Protein AF-A0A5C4NVV6-F1 (afdb_monomer_lite)

Radius of gyration: 23.15 Å; chains: 1; bounding box: 62×26×72 Å

Sequence (99 aa):
MKKTTTRRKPKPPAAYFSYQLRQPAVDLFGEIAVIEDDLYDWVASVAPLHLSPRAFANYVRGYDVAAKVRHAKLHDLFDTIKDRLSHPWHARLAMHAIM

Organism: NCBI:txid29581

Secondary structure (DSSP, 8-state):
-------PPPPPPP---GGG-----B-TTSPBP--HHHHHHHHHHH-GGG-SHHHHHHHHHHTTHHHHHHHHHHTT-HHHHHHS---TT-HHHHHHH--

Structure (mmCIF, N/CA/C/O backbone):
data_AF-A0A5C4NVV6-F1
#
_entry.id   AF-A0A5C4NVV6-F1
#
loop_
_atom_site.group_PDB
_atom_site.id
_atom_site.type_symbol
_atom_site.label_atom_id
_atom_site.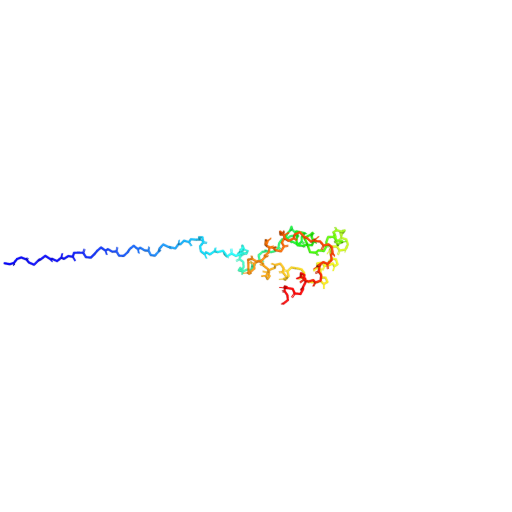label_alt_id
_atom_site.label_comp_id
_atom_site.label_asym_id
_atom_site.label_entity_id
_atom_site.label_seq_id
_atom_site.pdbx_PDB_ins_code
_atom_site.Cartn_x
_atom_site.Cartn_y
_atom_site.Cartn_z
_atom_site.occupancy
_atom_site.B_iso_or_equiv
_atom_site.auth_seq_id
_atom_site.auth_comp_id
_atom_site.auth_asym_id
_atom_site.auth_atom_id
_atom_site.pdbx_PDB_model_num
ATOM 1 N N . MET A 1 1 ? -46.381 5.183 59.508 1.00 44.47 1 MET A N 1
ATOM 2 C CA . MET A 1 1 ? -45.412 4.545 58.583 1.00 44.47 1 MET A CA 1
ATOM 3 C C . MET A 1 1 ? -45.218 5.447 57.369 1.00 44.47 1 MET A C 1
ATOM 5 O O . MET A 1 1 ? -46.186 5.676 56.657 1.00 44.47 1 MET A O 1
ATOM 9 N N . LYS A 1 2 ? -44.025 6.020 57.156 1.00 46.81 2 LYS A N 1
ATOM 10 C CA . LYS A 1 2 ? -43.733 6.873 55.986 1.00 46.81 2 LYS A CA 1
ATOM 11 C C . LYS A 1 2 ? -42.939 6.052 54.964 1.00 46.81 2 LYS A C 1
ATOM 13 O O . LYS A 1 2 ? -41.895 5.513 55.311 1.00 46.81 2 LYS A O 1
ATOM 18 N N . LYS A 1 3 ? -43.464 5.912 53.741 1.00 58.56 3 LYS A N 1
ATOM 19 C CA . LYS A 1 3 ? -42.820 5.180 52.638 1.00 58.56 3 LYS A CA 1
ATOM 20 C C . LYS A 1 3 ? -41.741 6.068 52.015 1.00 58.56 3 LYS A C 1
ATOM 22 O O . LYS A 1 3 ? -42.053 7.141 51.507 1.00 58.56 3 LYS A O 1
ATOM 27 N N . THR A 1 4 ? -40.486 5.638 52.064 1.00 55.88 4 THR A N 1
ATOM 28 C CA . THR A 1 4 ? -39.363 6.296 51.391 1.00 55.88 4 THR A CA 1
ATOM 29 C C . THR A 1 4 ? -39.218 5.735 49.977 1.00 55.88 4 THR A C 1
ATOM 31 O O . THR A 1 4 ? -38.791 4.602 49.777 1.00 55.88 4 THR A O 1
ATOM 34 N N . THR A 1 5 ? -39.595 6.524 48.969 1.00 63.56 5 THR A N 1
ATOM 35 C CA . THR A 1 5 ? -39.338 6.195 47.560 1.00 63.56 5 THR A CA 1
ATOM 36 C C . THR A 1 5 ? -37.883 6.516 47.231 1.00 63.56 5 THR A C 1
ATOM 38 O O . THR A 1 5 ? -37.504 7.680 47.105 1.00 63.56 5 THR A O 1
ATOM 41 N N . THR A 1 6 ? -37.050 5.486 47.083 1.00 63.84 6 THR A N 1
ATOM 42 C CA . THR A 1 6 ? -35.657 5.634 46.649 1.00 63.84 6 THR A CA 1
ATOM 43 C C . THR A 1 6 ? -35.609 6.030 45.174 1.00 63.84 6 THR A C 1
ATOM 45 O O . THR A 1 6 ? -35.858 5.219 44.281 1.00 63.84 6 THR A O 1
ATOM 48 N N . ARG A 1 7 ? -35.276 7.297 44.908 1.00 61.91 7 ARG A N 1
ATOM 49 C CA . ARG A 1 7 ? -35.023 7.829 43.563 1.00 61.91 7 ARG A CA 1
ATOM 50 C C . ARG A 1 7 ? -33.813 7.109 42.956 1.00 61.91 7 ARG A C 1
ATOM 52 O O . ARG A 1 7 ? -32.680 7.341 43.371 1.00 61.91 7 ARG A O 1
ATOM 59 N N . ARG A 1 8 ? -34.046 6.227 41.978 1.00 66.81 8 ARG A N 1
ATOM 60 C CA . ARG A 1 8 ? -32.971 5.600 41.193 1.00 66.81 8 ARG A CA 1
ATOM 61 C C . ARG A 1 8 ? -32.223 6.689 40.421 1.00 66.81 8 ARG A C 1
ATOM 63 O O . ARG A 1 8 ? -32.846 7.497 39.733 1.00 66.81 8 ARG A O 1
ATOM 70 N N . LYS A 1 9 ? -30.897 6.735 40.571 1.00 64.62 9 LYS A N 1
ATOM 71 C CA . LYS A 1 9 ? -30.039 7.646 39.803 1.00 64.62 9 LYS A CA 1
ATOM 72 C C . LYS A 1 9 ? -30.096 7.268 38.313 1.00 64.62 9 LYS A C 1
ATOM 74 O O . LYS A 1 9 ? -30.147 6.074 38.013 1.00 64.62 9 LYS A O 1
ATOM 79 N N . PRO A 1 10 ? -30.096 8.246 37.390 1.00 65.00 10 PRO A N 1
ATOM 80 C CA . PRO A 1 10 ? -30.030 7.957 35.964 1.00 65.00 10 PRO A CA 1
ATOM 81 C C . PRO A 1 10 ? -28.732 7.205 35.649 1.00 65.00 10 PRO A C 1
ATOM 83 O O . PRO A 1 10 ? -27.667 7.548 36.165 1.00 65.00 10 PRO A O 1
ATOM 86 N N . LYS A 1 11 ? -28.837 6.155 34.827 1.00 62.41 11 LYS A N 1
ATOM 87 C CA . LYS A 1 11 ? -27.680 5.431 34.291 1.00 62.41 11 LYS A CA 1
ATOM 88 C C . LYS A 1 11 ? -26.842 6.441 33.491 1.00 62.41 11 LYS A C 1
ATOM 90 O O . LYS A 1 11 ? -27.432 7.150 32.674 1.00 62.41 11 LYS A O 1
ATOM 95 N N . PRO A 1 12 ? -25.523 6.556 33.726 1.00 62.94 12 PRO A N 1
ATOM 96 C CA . PRO A 1 12 ? -24.699 7.446 32.919 1.00 62.94 12 PRO A CA 1
ATOM 97 C C . PRO A 1 12 ? -24.808 7.029 31.443 1.00 62.94 12 PRO A C 1
ATOM 99 O O . PRO A 1 12 ? -24.951 5.828 31.172 1.00 62.94 12 PRO A O 1
ATOM 102 N N . PRO A 1 13 ? -24.789 7.984 30.495 1.00 63.25 13 PRO A N 1
ATOM 103 C CA . PRO A 1 13 ? -24.744 7.644 29.079 1.00 63.25 13 PRO A CA 1
ATOM 104 C C . PRO A 1 13 ? -23.543 6.725 28.846 1.00 63.25 13 PRO A C 1
ATOM 106 O O . PRO A 1 13 ? -22.487 6.928 29.448 1.00 63.25 13 PRO A O 1
ATOM 109 N N . ALA A 1 14 ? -23.723 5.681 28.032 1.00 63.62 14 ALA A N 1
ATOM 110 C CA . ALA A 1 14 ? -22.624 4.799 27.664 1.00 63.62 14 ALA A CA 1
ATOM 111 C C . ALA A 1 14 ? -21.473 5.669 27.150 1.00 63.62 14 ALA A C 1
ATOM 113 O O . ALA A 1 14 ? -21.667 6.473 26.239 1.00 63.62 14 ALA A O 1
ATOM 114 N N . ALA A 1 15 ? -20.310 5.567 27.792 1.00 60.31 15 ALA A N 1
ATOM 115 C CA . ALA A 1 15 ? -19.132 6.299 27.374 1.00 60.31 15 ALA A CA 1
ATOM 116 C C . ALA A 1 15 ? -18.715 5.753 26.004 1.00 60.31 15 ALA A C 1
ATOM 118 O O . ALA A 1 15 ? -18.121 4.682 25.907 1.00 60.31 15 ALA A O 1
ATOM 119 N N . TYR A 1 16 ? -19.097 6.460 24.943 1.00 50.25 16 TYR A N 1
ATOM 120 C CA . TYR A 1 16 ? -18.566 6.238 23.608 1.00 50.25 16 TYR A CA 1
ATOM 121 C C . TYR A 1 16 ? -17.111 6.698 23.629 1.00 50.25 16 TYR A C 1
ATOM 123 O O . TYR A 1 16 ? -16.812 7.880 23.470 1.00 50.25 16 TYR A O 1
ATOM 131 N N . PHE A 1 17 ? -16.201 5.770 23.903 1.00 54.56 17 PHE A N 1
ATOM 132 C CA . PHE A 1 17 ? -14.778 6.037 23.785 1.00 54.56 17 PHE A CA 1
ATOM 133 C C . PHE A 1 17 ? -14.412 5.961 22.303 1.00 54.56 17 PHE A C 1
ATOM 135 O O . PHE A 1 17 ? -14.353 4.877 21.730 1.00 54.56 17 PHE A O 1
ATOM 142 N N . SER A 1 18 ? -14.141 7.110 21.683 1.00 51.12 18 SER A N 1
ATOM 143 C CA . SER A 1 18 ? -13.633 7.206 20.304 1.00 51.12 18 SER A CA 1
ATOM 144 C C . SER A 1 18 ? -12.368 6.370 20.074 1.00 51.12 18 SER A C 1
ATOM 146 O O . SER A 1 18 ? -12.130 5.906 18.969 1.00 51.12 18 SER A O 1
ATOM 148 N N . TYR A 1 19 ? -11.605 6.086 21.132 1.00 50.69 19 TYR A N 1
ATOM 149 C CA . TYR A 1 19 ? -10.429 5.214 21.097 1.00 50.69 19 TYR A CA 1
ATOM 150 C C . TYR A 1 19 ? -10.733 3.734 20.804 1.00 50.69 19 TYR A C 1
ATOM 152 O O . TYR A 1 19 ? -9.811 2.983 20.496 1.00 50.69 19 TYR A O 1
ATOM 160 N N . GLN A 1 20 ? -11.992 3.293 20.916 1.00 51.84 20 GLN A N 1
ATOM 161 C CA . GLN A 1 20 ? -12.397 1.929 20.549 1.00 51.84 20 GLN A CA 1
ATOM 162 C C . GLN A 1 20 ? -12.611 1.762 19.040 1.00 51.84 20 GLN A C 1
ATOM 164 O O . GLN A 1 20 ? -12.699 0.638 18.557 1.00 51.84 20 GLN A O 1
ATOM 169 N N . LEU A 1 21 ? -12.662 2.865 18.291 1.00 54.19 21 LEU A N 1
ATOM 170 C CA . LEU A 1 21 ? -12.773 2.873 16.841 1.00 54.19 21 LEU A CA 1
ATOM 171 C C . LEU A 1 21 ? -11.408 3.257 16.265 1.00 54.19 21 LEU A C 1
ATOM 173 O O . LEU A 1 21 ? -11.172 4.410 15.915 1.00 54.19 21 LEU A O 1
ATOM 177 N N . ARG A 1 22 ? -10.499 2.280 16.146 1.00 57.72 22 ARG A N 1
ATOM 178 C CA . ARG A 1 22 ? -9.385 2.371 15.188 1.00 57.72 22 ARG A CA 1
ATOM 179 C C . ARG A 1 22 ? -9.962 2.224 13.784 1.00 57.72 22 ARG A C 1
ATOM 181 O O . ARG A 1 22 ? -9.835 1.195 13.139 1.00 57.72 22 ARG A O 1
ATOM 188 N N . GLN A 1 23 ? -10.750 3.205 13.367 1.00 60.12 23 GLN A N 1
ATOM 189 C CA . GLN A 1 23 ? -11.223 3.243 11.998 1.00 60.12 23 GLN A CA 1
ATOM 190 C C . GLN A 1 23 ? -10.085 3.816 11.153 1.00 60.12 23 GLN A C 1
ATOM 192 O O . GLN A 1 23 ? -9.553 4.872 11.513 1.00 60.12 23 GLN A O 1
ATOM 197 N N . PRO A 1 24 ? -9.675 3.132 10.071 1.00 61.59 24 PRO A N 1
ATOM 198 C CA . PRO A 1 24 ? -8.682 3.680 9.158 1.00 61.59 24 PRO A CA 1
ATOM 199 C C . PRO A 1 24 ? -9.175 5.030 8.636 1.00 61.5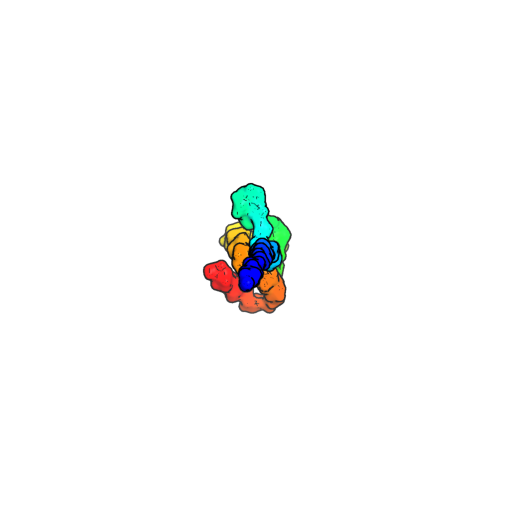9 24 PRO A C 1
ATOM 201 O O . PRO A 1 24 ? -10.380 5.235 8.511 1.00 61.59 24 PRO A O 1
ATOM 204 N N . ALA A 1 25 ? -8.263 5.956 8.334 1.00 68.38 25 ALA A N 1
ATOM 205 C CA . ALA A 1 25 ? -8.645 7.242 7.759 1.00 68.38 25 ALA A CA 1
ATOM 206 C C . ALA A 1 25 ? -9.418 7.010 6.449 1.00 68.38 25 ALA A C 1
ATOM 208 O O . ALA A 1 25 ? -8.886 6.457 5.481 1.00 68.38 25 ALA A O 1
ATOM 209 N N . VAL A 1 26 ? -10.691 7.398 6.461 1.00 74.06 26 VAL A N 1
ATOM 210 C CA . VAL A 1 26 ? -11.615 7.244 5.342 1.00 74.06 26 VAL A CA 1
ATOM 211 C C . VAL A 1 26 ? -11.770 8.599 4.649 1.00 74.06 26 VAL A C 1
ATOM 213 O O . VAL A 1 26 ? -11.926 9.619 5.318 1.00 74.06 26 VAL A O 1
ATOM 216 N N . ASP A 1 27 ? -11.704 8.616 3.322 1.00 75.12 27 ASP A N 1
ATOM 217 C CA . ASP A 1 27 ? -11.967 9.786 2.484 1.00 75.12 27 ASP A CA 1
ATOM 218 C C . ASP A 1 27 ? -13.461 10.182 2.521 1.00 75.12 27 ASP A C 1
ATOM 220 O O . ASP A 1 27 ? -14.316 9.435 3.003 1.00 75.12 27 ASP A O 1
ATOM 224 N N . LEU A 1 28 ? -13.795 11.352 1.968 1.00 75.12 28 LEU A N 1
ATOM 225 C CA . LEU A 1 28 ? -15.139 11.936 1.878 1.00 75.12 28 LEU A CA 1
ATOM 226 C C . LEU A 1 28 ? -16.187 10.998 1.254 1.00 75.12 28 LEU A C 1
ATOM 228 O O . LEU A 1 28 ? -17.383 11.186 1.473 1.00 75.12 28 LEU A O 1
ATOM 232 N N . PHE A 1 29 ? -15.746 9.991 0.500 1.00 76.88 29 PHE A N 1
ATOM 233 C CA . PHE A 1 29 ? -16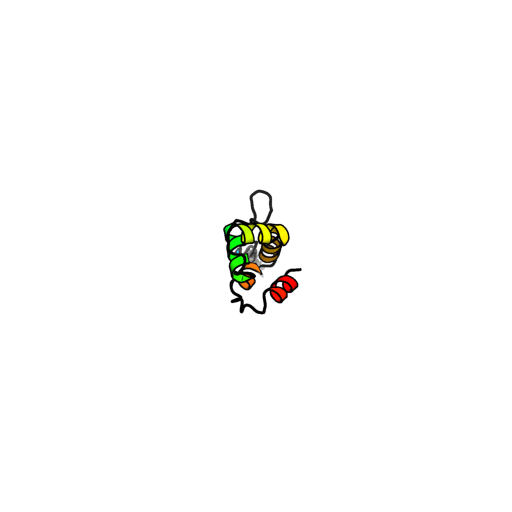.600 9.001 -0.157 1.00 76.8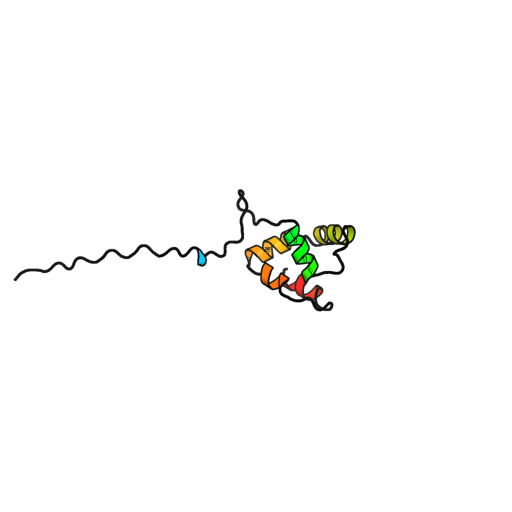8 29 PHE A CA 1
ATOM 234 C C . PHE A 1 29 ? -16.741 7.678 0.603 1.00 76.88 29 PHE A C 1
ATOM 236 O O . PHE A 1 29 ? -17.395 6.763 0.110 1.00 76.88 29 PHE A O 1
ATOM 243 N N . GLY A 1 30 ? -16.159 7.545 1.796 1.00 76.94 30 GLY A N 1
ATOM 244 C CA . GLY A 1 30 ? -16.229 6.289 2.543 1.00 76.94 30 GLY A CA 1
ATOM 245 C C . GLY A 1 30 ? -15.149 5.266 2.156 1.00 76.94 30 GLY A C 1
ATOM 246 O O . GLY A 1 30 ? -15.195 4.133 2.632 1.00 76.94 30 GLY A O 1
ATOM 247 N N . GLU A 1 31 ? -14.164 5.650 1.335 1.00 80.38 31 GLU A N 1
ATOM 248 C CA . GLU A 1 31 ? -13.045 4.789 0.929 1.00 80.38 31 GLU A CA 1
ATOM 249 C C . GLU A 1 31 ? -11.797 4.992 1.792 1.00 80.38 31 GLU A C 1
ATOM 251 O O . GLU A 1 31 ? -11.505 6.097 2.233 1.00 80.38 31 GLU A O 1
ATOM 256 N N . ILE A 1 32 ? -11.010 3.937 2.010 1.00 83.94 32 ILE A N 1
ATOM 257 C CA . ILE A 1 32 ? -9.731 4.056 2.724 1.00 83.94 32 ILE A CA 1
ATOM 258 C C . ILE A 1 32 ? -8.735 4.814 1.849 1.00 83.94 32 ILE A C 1
ATOM 260 O O . ILE A 1 32 ? -8.380 4.348 0.761 1.00 83.94 32 ILE A O 1
ATOM 264 N N . ALA A 1 33 ? -8.246 5.946 2.354 1.00 85.88 33 ALA A N 1
ATOM 265 C CA . ALA A 1 33 ? -7.275 6.763 1.644 1.00 85.88 33 ALA A CA 1
ATOM 266 C C . ALA A 1 33 ? -5.921 6.039 1.536 1.00 85.88 33 ALA A C 1
ATOM 268 O O . ALA A 1 33 ? -5.319 5.626 2.538 1.00 85.88 33 ALA A O 1
ATOM 269 N N . VAL A 1 34 ? -5.434 5.908 0.302 1.00 88.12 34 VAL A N 1
ATOM 270 C CA . VAL A 1 34 ? -4.077 5.447 -0.007 1.00 88.12 34 VAL A CA 1
ATOM 271 C C . VAL A 1 34 ? -3.378 6.523 -0.810 1.00 88.12 34 VAL A C 1
ATOM 273 O O . VAL A 1 34 ? -3.786 6.831 -1.929 1.00 88.12 34 VAL A O 1
ATOM 276 N N . ILE A 1 35 ? -2.343 7.094 -0.209 1.00 90.00 35 ILE A N 1
ATOM 277 C CA . ILE A 1 35 ? -1.518 8.146 -0.795 1.00 90.00 35 ILE A CA 1
ATOM 278 C C . ILE A 1 35 ? -0.189 7.575 -1.290 1.00 90.00 35 ILE A C 1
ATOM 280 O O . ILE A 1 35 ? 0.183 6.446 -0.971 1.00 90.00 35 ILE A O 1
ATOM 284 N N . GLU A 1 36 ? 0.531 8.360 -2.091 1.00 88.94 36 GLU A N 1
ATOM 285 C CA . GLU A 1 36 ? 1.808 7.945 -2.678 1.00 88.94 36 GLU A CA 1
ATOM 286 C C . GLU A 1 36 ? 2.846 7.559 -1.615 1.00 88.94 36 GLU A C 1
ATOM 288 O O . GLU A 1 36 ? 3.514 6.537 -1.770 1.00 88.94 36 GLU A O 1
ATOM 293 N N . ASP A 1 37 ? 2.896 8.286 -0.496 1.00 89.50 37 ASP A N 1
ATOM 294 C CA . ASP A 1 37 ? 3.776 7.966 0.633 1.00 89.50 37 ASP A CA 1
ATOM 295 C C . ASP A 1 37 ? 3.477 6.580 1.225 1.00 89.50 37 ASP A C 1
ATOM 297 O O . ASP A 1 37 ? 4.400 5.836 1.546 1.00 89.50 37 ASP A O 1
ATOM 301 N N . ASP A 1 38 ? 2.205 6.164 1.286 1.00 90.12 38 ASP A N 1
ATOM 302 C CA . ASP A 1 38 ? 1.856 4.824 1.772 1.00 90.12 38 ASP A CA 1
ATOM 303 C C . ASP A 1 38 ? 2.376 3.729 0.834 1.00 90.12 38 ASP A C 1
ATOM 305 O O . ASP A 1 38 ? 2.782 2.650 1.274 1.00 90.12 38 ASP A O 1
ATOM 309 N N . LEU A 1 39 ? 2.332 3.991 -0.476 1.00 92.50 39 LEU A N 1
ATOM 310 C CA . LEU A 1 39 ? 2.864 3.085 -1.490 1.00 92.50 39 LEU A CA 1
ATOM 311 C C . LEU A 1 39 ? 4.388 3.023 -1.393 1.00 92.50 39 LEU A C 1
ATOM 313 O O . LEU A 1 39 ? 4.965 1.943 -1.525 1.00 92.50 39 LEU A O 1
ATOM 317 N N . TYR A 1 40 ? 5.032 4.164 -1.151 1.00 91.88 40 TYR A N 1
ATOM 318 C CA . TYR A 1 40 ? 6.471 4.245 -0.959 1.00 91.88 40 TYR A CA 1
ATOM 319 C C . TYR A 1 40 ? 6.913 3.468 0.281 1.00 91.88 40 TYR A C 1
ATOM 321 O O . TYR A 1 40 ? 7.743 2.568 0.158 1.00 91.88 40 TYR A O 1
ATOM 329 N N . ASP A 1 41 ? 6.307 3.736 1.438 1.00 90.12 41 ASP A N 1
ATOM 330 C CA . ASP A 1 41 ? 6.590 3.047 2.700 1.00 90.12 41 ASP A CA 1
ATOM 331 C C . ASP A 1 41 ? 6.393 1.537 2.566 1.00 90.12 41 ASP A C 1
ATOM 333 O O . ASP A 1 41 ? 7.230 0.738 2.987 1.00 90.12 41 ASP A O 1
ATOM 337 N N . TRP A 1 42 ? 5.314 1.129 1.900 1.00 90.94 42 TRP A N 1
ATOM 338 C CA . TRP A 1 42 ? 5.068 -0.274 1.616 1.00 90.94 42 TRP A CA 1
ATOM 339 C C . TRP A 1 42 ? 6.184 -0.910 0.784 1.00 90.94 42 TRP A C 1
ATOM 341 O O . TRP A 1 42 ? 6.685 -1.985 1.123 1.00 90.94 42 TRP A O 1
ATOM 351 N N . VAL A 1 43 ? 6.566 -0.285 -0.334 1.00 90.81 43 VAL A N 1
ATOM 352 C CA . VAL A 1 43 ? 7.597 -0.833 -1.227 1.00 90.81 43 VAL A CA 1
ATOM 353 C C . VAL A 1 43 ? 8.963 -0.817 -0.546 1.00 90.81 43 VAL A C 1
ATOM 355 O O . VAL A 1 43 ? 9.708 -1.787 -0.688 1.00 90.81 43 VAL A O 1
ATOM 358 N N . ALA A 1 44 ? 9.270 0.214 0.239 1.00 89.69 44 ALA A N 1
ATOM 359 C CA . ALA A 1 44 ? 10.489 0.296 1.031 1.00 89.69 44 ALA A CA 1
ATOM 360 C C . ALA A 1 44 ? 10.586 -0.856 2.044 1.00 89.69 44 ALA A C 1
ATOM 362 O O . ALA A 1 44 ? 11.639 -1.489 2.145 1.00 89.69 44 ALA A O 1
ATOM 363 N N . SER A 1 45 ? 9.487 -1.190 2.726 1.00 86.31 45 SER A N 1
ATOM 364 C CA . SER A 1 45 ? 9.468 -2.279 3.707 1.00 86.31 45 SER A CA 1
ATOM 365 C C . SER A 1 45 ? 9.405 -3.668 3.074 1.00 86.31 45 SER A C 1
ATOM 367 O O . SER A 1 45 ? 10.029 -4.598 3.579 1.00 86.31 45 SER A O 1
ATOM 369 N N . VAL A 1 46 ? 8.676 -3.859 1.972 1.00 87.31 46 VAL A N 1
ATOM 370 C CA . VAL A 1 46 ? 8.417 -5.202 1.416 1.00 87.31 46 VAL A CA 1
ATOM 371 C C . VAL A 1 46 ? 9.372 -5.578 0.281 1.00 87.31 46 VAL A C 1
ATOM 373 O O . VAL A 1 46 ? 9.761 -6.741 0.163 1.00 87.31 46 VAL A O 1
ATOM 376 N N . ALA A 1 47 ? 9.747 -4.629 -0.577 1.00 87.94 47 ALA A N 1
ATOM 377 C CA . ALA A 1 47 ? 10.528 -4.891 -1.785 1.00 87.94 47 ALA A CA 1
ATOM 378 C C . ALA A 1 47 ? 11.472 -3.722 -2.139 1.00 87.94 47 ALA A C 1
ATOM 380 O O . ALA A 1 47 ? 11.368 -3.165 -3.237 1.00 87.94 47 ALA A O 1
ATOM 381 N N . PRO A 1 48 ? 12.452 -3.396 -1.273 1.00 88.31 48 PRO A N 1
ATOM 382 C CA . PRO A 1 48 ? 13.296 -2.201 -1.413 1.00 88.31 48 PRO A CA 1
ATOM 383 C C . PRO A 1 48 ? 14.100 -2.138 -2.724 1.00 88.31 48 PRO A C 1
ATOM 385 O O . PRO A 1 48 ? 14.481 -1.062 -3.176 1.00 88.31 48 PRO A O 1
ATOM 388 N N . LEU A 1 49 ? 14.314 -3.274 -3.398 1.00 89.12 49 LEU A N 1
ATOM 389 C CA . LEU A 1 49 ? 14.952 -3.335 -4.721 1.00 89.12 49 LEU A CA 1
ATOM 390 C C . LEU A 1 49 ? 14.171 -2.585 -5.819 1.00 89.12 49 LEU A C 1
ATOM 392 O O . LEU A 1 49 ? 14.741 -2.252 -6.857 1.00 89.12 49 LEU A O 1
ATOM 396 N N . HIS A 1 50 ? 12.881 -2.310 -5.608 1.00 90.31 50 HIS A N 1
ATOM 397 C CA . HIS A 1 50 ? 12.008 -1.652 -6.581 1.00 90.31 50 HIS A CA 1
ATOM 398 C C . HIS A 1 50 ? 11.839 -0.149 -6.322 1.00 90.31 50 HIS A C 1
ATOM 400 O O . HIS A 1 50 ? 10.915 0.443 -6.857 1.00 90.31 50 HIS A O 1
ATOM 406 N N . LEU A 1 51 ? 12.721 0.493 -5.550 1.00 91.12 51 LEU A N 1
ATOM 407 C CA . LEU A 1 51 ? 12.613 1.929 -5.245 1.00 91.12 51 LEU A CA 1
ATOM 408 C C . LEU A 1 51 ? 13.073 2.864 -6.377 1.00 91.12 51 LEU A C 1
ATOM 410 O O . LEU A 1 51 ? 12.834 4.067 -6.315 1.00 91.12 51 LEU A O 1
ATOM 414 N N . SER A 1 52 ? 13.709 2.351 -7.437 1.00 93.12 52 SER A N 1
ATOM 415 C CA . SER A 1 52 ? 13.991 3.191 -8.612 1.00 93.12 52 SER A CA 1
ATOM 416 C C . SER A 1 52 ? 12.681 3.603 -9.307 1.00 93.12 52 SER A C 1
ATOM 418 O O . SER A 1 52 ? 11.788 2.764 -9.413 1.00 93.12 52 SER A O 1
ATOM 420 N N . PRO A 1 53 ? 12.544 4.828 -9.855 1.00 90.88 53 PRO A N 1
ATOM 421 C CA . PRO A 1 53 ? 11.243 5.361 -10.287 1.00 90.88 53 PRO A CA 1
ATOM 422 C C . PRO A 1 53 ? 10.466 4.450 -11.248 1.00 90.88 53 PRO A C 1
ATOM 424 O O . PRO A 1 53 ? 9.268 4.217 -11.094 1.00 90.88 53 PRO A O 1
ATOM 427 N N . ARG A 1 54 ? 11.165 3.867 -12.231 1.00 93.00 54 ARG A N 1
ATOM 428 C CA . ARG A 1 54 ? 10.554 2.956 -13.207 1.00 93.00 54 ARG A CA 1
ATOM 429 C C . ARG A 1 54 ? 10.194 1.602 -12.591 1.00 93.00 54 ARG A C 1
ATOM 431 O O . ARG A 1 54 ? 9.142 1.055 -12.912 1.00 93.00 54 ARG A O 1
ATOM 438 N N . ALA A 1 55 ? 11.056 1.053 -11.734 1.00 90.94 55 ALA A N 1
ATOM 439 C CA . ALA A 1 55 ? 10.778 -0.209 -11.052 1.00 90.94 55 ALA A CA 1
ATOM 440 C C . ALA A 1 55 ? 9.627 -0.055 -10.053 1.00 90.94 55 ALA A C 1
ATOM 442 O O . ALA A 1 55 ? 8.779 -0.938 -9.991 1.00 90.94 55 ALA A O 1
ATOM 443 N N . PHE A 1 56 ? 9.560 1.083 -9.361 1.00 92.56 56 PHE A N 1
ATOM 444 C CA . PHE A 1 56 ? 8.511 1.433 -8.413 1.00 92.56 56 PHE A CA 1
ATOM 445 C C . PHE A 1 56 ? 7.154 1.455 -9.106 1.00 92.56 56 PHE A C 1
ATOM 447 O O . PHE A 1 56 ? 6.269 0.682 -8.747 1.00 92.56 56 PHE A O 1
ATOM 454 N N . ALA A 1 57 ? 7.021 2.244 -10.175 1.00 92.50 57 ALA A N 1
ATOM 455 C CA . ALA A 1 57 ? 5.777 2.339 -10.934 1.00 92.50 57 ALA A CA 1
ATOM 456 C C . ALA A 1 57 ? 5.328 0.975 -11.490 1.00 92.50 57 ALA A C 1
ATOM 458 O O . ALA A 1 57 ? 4.155 0.609 -11.390 1.00 92.50 57 ALA A O 1
ATOM 459 N N . ASN A 1 58 ? 6.267 0.190 -12.034 1.00 94.50 58 ASN A N 1
ATOM 460 C CA . ASN A 1 58 ? 5.974 -1.148 -12.549 1.00 94.50 58 ASN A CA 1
ATOM 461 C C . ASN A 1 58 ? 5.551 -2.117 -11.442 1.00 94.50 58 ASN A C 1
ATOM 463 O O . ASN A 1 58 ? 4.643 -2.917 -11.649 1.00 94.50 58 ASN A O 1
ATOM 467 N N . TYR A 1 59 ? 6.194 -2.051 -10.279 1.00 92.81 59 TYR A N 1
ATOM 468 C CA . TYR A 1 59 ? 5.897 -2.907 -9.140 1.00 92.81 59 TYR A CA 1
ATOM 469 C C . TYR A 1 59 ? 4.531 -2.575 -8.537 1.00 92.81 59 TYR A C 1
ATOM 471 O O . TYR A 1 59 ? 3.690 -3.460 -8.392 1.00 92.81 59 TYR A O 1
ATOM 479 N N . VAL A 1 60 ? 4.282 -1.293 -8.259 1.00 93.62 60 VAL A N 1
ATOM 480 C CA . VAL A 1 60 ? 3.012 -0.799 -7.713 1.00 93.62 60 VAL A CA 1
ATOM 481 C C . VAL A 1 60 ? 1.848 -1.201 -8.610 1.00 93.62 60 VAL A C 1
ATOM 483 O O . VAL A 1 60 ? 0.872 -1.772 -8.124 1.00 93.62 60 VAL A O 1
ATOM 486 N N . ARG A 1 61 ? 1.975 -0.965 -9.922 1.00 93.56 61 ARG A N 1
ATOM 487 C CA . ARG A 1 61 ? 0.938 -1.314 -10.897 1.00 93.56 61 ARG A CA 1
ATOM 488 C C . ARG A 1 61 ? 0.804 -2.823 -11.094 1.00 93.56 61 ARG A C 1
ATOM 490 O O . ARG A 1 61 ? -0.309 -3.327 -11.150 1.00 93.56 61 ARG A O 1
ATOM 497 N N . GLY A 1 62 ? 1.921 -3.535 -11.230 1.00 94.25 62 GLY A N 1
ATOM 498 C CA . GLY A 1 62 ? 1.934 -4.963 -11.551 1.00 94.25 62 GLY A CA 1
ATOM 499 C C . GLY A 1 62 ? 1.419 -5.851 -10.419 1.00 94.25 62 GLY A C 1
ATOM 500 O O . GLY A 1 62 ? 0.846 -6.902 -10.688 1.00 94.25 62 GLY A O 1
ATOM 501 N N . TYR A 1 63 ? 1.593 -5.423 -9.167 1.00 91.31 63 TYR A N 1
ATOM 502 C CA . TYR A 1 63 ? 1.184 -6.176 -7.979 1.00 91.31 63 TYR A CA 1
ATOM 503 C C . TYR A 1 63 ? -0.020 -5.583 -7.241 1.00 91.31 63 TYR A C 1
ATOM 505 O O . TYR A 1 63 ? -0.307 -6.053 -6.136 1.00 91.31 63 TYR A O 1
ATOM 513 N N . ASP A 1 64 ? -0.673 -4.572 -7.822 1.00 93.62 64 ASP A N 1
ATOM 514 C CA . ASP A 1 64 ? -1.787 -3.814 -7.238 1.00 93.62 64 ASP A CA 1
ATOM 515 C C . ASP A 1 64 ? -1.543 -3.446 -5.765 1.00 93.62 64 ASP A C 1
ATOM 517 O O . ASP A 1 64 ? -2.266 -3.826 -4.838 1.00 93.62 64 ASP A O 1
ATOM 521 N N . VAL A 1 65 ? -0.434 -2.739 -5.533 1.00 92.44 65 VAL A N 1
ATOM 522 C CA . VAL A 1 65 ? -0.007 -2.378 -4.174 1.00 92.44 65 VAL A CA 1
ATOM 523 C C . VAL A 1 65 ? -1.049 -1.491 -3.491 1.00 92.44 65 VAL A C 1
ATOM 525 O O . VAL A 1 65 ? -1.263 -1.631 -2.292 1.00 92.44 65 VAL A O 1
ATOM 528 N N . ALA A 1 66 ? -1.771 -0.653 -4.237 1.00 92.19 66 ALA A N 1
ATOM 529 C CA . ALA A 1 66 ? -2.821 0.195 -3.679 1.00 92.19 66 ALA A CA 1
ATOM 530 C C . ALA A 1 66 ? -3.964 -0.615 -3.044 1.00 92.19 66 ALA A C 1
ATOM 532 O O . ALA A 1 66 ? -4.416 -0.287 -1.945 1.00 92.19 66 ALA A O 1
ATOM 533 N N . ALA A 1 67 ? -4.421 -1.698 -3.684 1.00 90.31 67 ALA A N 1
ATOM 534 C CA . ALA A 1 67 ? -5.408 -2.592 -3.079 1.00 90.31 67 ALA A CA 1
ATOM 535 C C . ALA A 1 67 ? -4.869 -3.278 -1.814 1.00 90.31 67 ALA A C 1
ATOM 537 O O . ALA A 1 67 ? -5.569 -3.346 -0.803 1.00 90.31 67 ALA A O 1
ATOM 538 N N . LYS A 1 68 ? -3.605 -3.711 -1.834 1.00 91.75 68 LYS A N 1
ATOM 539 C CA . LYS A 1 68 ? -2.951 -4.351 -0.682 1.00 91.75 68 LYS A CA 1
ATOM 540 C C . LYS A 1 68 ? -2.793 -3.408 0.504 1.00 91.75 68 LYS A C 1
ATOM 542 O O . LYS A 1 68 ? -3.074 -3.804 1.631 1.00 91.75 68 LYS A O 1
ATOM 547 N N . VAL A 1 69 ? -2.400 -2.162 0.254 1.00 90.88 69 VAL A N 1
ATOM 548 C CA . VAL A 1 69 ? -2.305 -1.125 1.286 1.00 90.88 69 VAL A CA 1
ATOM 549 C C . VAL A 1 69 ? -3.687 -0.817 1.860 1.00 90.88 69 VAL A C 1
ATOM 551 O O . VAL A 1 69 ? -3.825 -0.781 3.080 1.00 90.88 69 VAL A O 1
ATOM 554 N N . ARG A 1 70 ? -4.729 -0.676 1.023 1.00 90.00 70 ARG A N 1
ATOM 555 C CA . ARG A 1 70 ? -6.116 -0.504 1.503 1.00 90.00 70 ARG A CA 1
ATOM 556 C C . ARG A 1 70 ? -6.542 -1.643 2.418 1.00 90.00 70 ARG A C 1
ATOM 558 O O . ARG A 1 70 ? -7.039 -1.387 3.509 1.00 90.00 70 ARG A O 1
ATOM 565 N N . HIS A 1 71 ? -6.315 -2.883 1.995 1.00 88.38 71 HIS A N 1
ATOM 566 C CA . HIS A 1 71 ? -6.642 -4.065 2.785 1.00 88.38 71 HIS A CA 1
ATOM 567 C C . HIS A 1 71 ? -5.864 -4.092 4.109 1.00 88.38 71 HIS A C 1
ATOM 569 O O . HIS A 1 71 ? -6.444 -4.269 5.177 1.00 88.38 71 HIS A O 1
ATOM 575 N N . ALA A 1 72 ? -4.558 -3.828 4.066 1.00 88.38 72 ALA A N 1
ATOM 576 C CA . ALA A 1 72 ? -3.726 -3.773 5.261 1.00 88.38 72 ALA A CA 1
ATOM 577 C C . ALA A 1 72 ? -4.174 -2.676 6.240 1.00 88.38 72 ALA A C 1
ATOM 579 O O . ALA A 1 72 ? -4.189 -2.915 7.444 1.00 88.38 72 ALA A O 1
ATOM 580 N N . LYS A 1 73 ? -4.566 -1.498 5.744 1.00 88.44 73 LYS A N 1
ATOM 581 C CA . LYS A 1 73 ? -5.122 -0.414 6.565 1.00 88.44 73 LYS A CA 1
ATOM 582 C C . LYS A 1 73 ? -6.488 -0.776 7.148 1.00 88.44 73 LYS A C 1
ATOM 584 O O . LYS A 1 73 ? -6.733 -0.477 8.307 1.00 88.44 73 LYS A O 1
ATOM 589 N N . LEU A 1 74 ? -7.347 -1.457 6.387 1.00 87.44 74 LEU A N 1
ATOM 590 C CA . LEU A 1 74 ? -8.652 -1.930 6.866 1.00 87.44 74 LEU A CA 1
ATOM 591 C C . LEU A 1 74 ? -8.522 -2.863 8.075 1.00 87.44 74 LEU A C 1
ATOM 593 O O . LEU A 1 74 ? -9.359 -2.833 8.972 1.00 87.44 74 LEU A O 1
ATOM 597 N N . HIS A 1 75 ? -7.471 -3.680 8.089 1.00 84.19 75 HIS A N 1
ATOM 598 C CA . HIS A 1 75 ? -7.213 -4.672 9.127 1.00 84.19 75 HIS A CA 1
ATOM 599 C C . HIS A 1 75 ? -6.211 -4.217 10.203 1.00 84.19 75 HIS A C 1
ATOM 601 O O . HIS A 1 75 ? -5.767 -5.053 10.986 1.00 84.19 75 HIS A O 1
ATOM 607 N N . ASP A 1 76 ? -5.834 -2.931 10.251 1.00 83.31 76 ASP A N 1
ATOM 608 C CA . ASP A 1 76 ? -4.807 -2.395 11.168 1.00 83.31 76 ASP A CA 1
ATOM 609 C C . ASP A 1 76 ? -3.437 -3.117 11.075 1.00 83.31 76 ASP A C 1
ATOM 611 O O . ASP A 1 76 ? -2.636 -3.120 12.010 1.00 83.31 76 ASP A O 1
ATOM 615 N N . LEU A 1 77 ? -3.133 -3.732 9.927 1.00 85.75 77 LEU A N 1
ATOM 616 C CA . LEU A 1 77 ? -1.888 -4.471 9.678 1.00 85.75 77 LEU A CA 1
ATOM 617 C C . LEU A 1 77 ? -0.810 -3.619 9.005 1.00 85.75 77 LEU A C 1
ATOM 619 O O . LEU A 1 77 ? 0.353 -4.020 8.976 1.00 85.75 77 LEU A O 1
ATOM 623 N N . PHE A 1 78 ? -1.176 -2.462 8.450 1.00 86.25 78 PHE A N 1
ATOM 624 C CA . PHE A 1 78 ? -0.271 -1.635 7.651 1.00 86.25 78 PHE A CA 1
ATOM 625 C C . PHE A 1 78 ? 0.988 -1.214 8.423 1.00 86.25 78 PHE A C 1
ATOM 627 O O . PHE A 1 78 ? 2.096 -1.450 7.945 1.00 86.25 78 PHE A O 1
ATOM 634 N N . ASP A 1 79 ? 0.840 -0.687 9.641 1.00 84.44 79 ASP A N 1
ATOM 635 C CA . ASP A 1 79 ? 1.990 -0.294 10.466 1.00 84.44 79 ASP A CA 1
ATOM 636 C C . ASP A 1 79 ? 2.856 -1.498 10.859 1.00 84.44 79 ASP A C 1
ATOM 638 O O . ASP A 1 79 ? 4.078 -1.435 10.792 1.00 84.44 79 ASP A O 1
ATOM 642 N N . THR A 1 80 ? 2.238 -2.651 11.134 1.00 84.81 80 THR A N 1
ATOM 643 C CA . THR A 1 80 ? 2.978 -3.889 11.445 1.00 84.81 80 THR A CA 1
ATOM 644 C C . THR A 1 80 ? 3.808 -4.378 10.254 1.00 84.81 80 THR A C 1
ATOM 646 O O . THR A 1 80 ? 4.900 -4.920 10.431 1.00 84.81 80 THR A O 1
ATOM 649 N N . ILE A 1 81 ? 3.296 -4.212 9.032 1.00 81.75 81 ILE A N 1
ATOM 650 C CA . ILE A 1 81 ? 4.012 -4.566 7.802 1.00 81.75 81 ILE A CA 1
ATOM 651 C C . ILE A 1 81 ? 5.178 -3.603 7.567 1.00 81.75 81 ILE A C 1
ATOM 653 O O . ILE A 1 81 ? 6.261 -4.066 7.211 1.00 81.75 81 ILE A O 1
ATOM 657 N N . LYS A 1 82 ? 4.984 -2.298 7.808 1.00 82.56 82 LYS A N 1
ATOM 658 C CA . LYS A 1 82 ? 6.053 -1.296 7.693 1.00 82.56 82 LYS A CA 1
ATOM 659 C C . LYS A 1 82 ? 7.189 -1.548 8.684 1.00 82.56 82 LYS A C 1
ATOM 661 O O . LYS A 1 82 ? 8.352 -1.521 8.284 1.00 82.56 82 LYS A O 1
ATOM 666 N N . ASP A 1 83 ? 6.842 -1.852 9.934 1.00 80.38 83 ASP A N 1
ATOM 667 C CA . ASP A 1 83 ? 7.789 -2.052 11.039 1.00 80.38 83 ASP A CA 1
ATOM 668 C C . ASP A 1 83 ? 8.559 -3.376 10.947 1.00 80.38 83 ASP A C 1
ATOM 670 O O . ASP A 1 83 ? 9.591 -3.567 11.601 1.00 80.38 83 ASP A O 1
ATOM 674 N N . ARG A 1 84 ? 8.092 -4.314 10.116 1.00 69.00 84 ARG A N 1
ATOM 675 C CA . ARG A 1 84 ? 8.823 -5.546 9.829 1.00 69.00 84 ARG A CA 1
ATOM 676 C C . ARG A 1 84 ? 10.046 -5.206 8.975 1.00 69.00 84 ARG A C 1
ATOM 678 O O . ARG A 1 84 ? 9.972 -5.166 7.753 1.00 69.00 84 ARG A O 1
ATOM 685 N N . LEU A 1 85 ? 11.193 -5.007 9.628 1.00 53.69 85 LEU A N 1
ATOM 686 C CA . LEU A 1 85 ? 12.511 -4.945 8.988 1.00 53.69 85 LEU A CA 1
ATOM 687 C C . LEU A 1 85 ? 12.673 -6.127 8.015 1.00 53.69 85 LEU A C 1
ATOM 689 O O . LEU A 1 85 ? 12.911 -7.264 8.436 1.00 53.69 85 LEU A O 1
ATOM 693 N N . SER A 1 86 ? 12.543 -5.870 6.710 1.00 54.62 86 SER A N 1
ATOM 694 C CA . SER A 1 86 ? 12.779 -6.878 5.676 1.00 54.62 86 SER A CA 1
ATOM 695 C C . SER A 1 86 ? 14.252 -7.250 5.658 1.00 54.62 86 SER A C 1
ATOM 697 O O . SER A 1 86 ? 15.080 -6.580 5.044 1.00 54.62 86 SER A O 1
ATOM 699 N N . HIS A 1 87 ? 14.587 -8.378 6.280 1.00 50.16 87 HIS A N 1
ATOM 700 C CA . HIS A 1 87 ? 15.731 -9.137 5.803 1.00 50.16 87 HIS A CA 1
ATOM 701 C C . HIS A 1 87 ? 15.414 -9.622 4.375 1.00 50.16 87 HIS A C 1
ATOM 703 O O . HIS A 1 87 ? 14.315 -10.136 4.135 1.00 50.16 87 HIS A O 1
ATOM 709 N N . PRO A 1 88 ? 16.352 -9.488 3.420 1.00 52.72 88 PRO A N 1
ATOM 710 C CA . PRO A 1 88 ? 16.095 -9.599 1.977 1.00 52.72 88 PRO A CA 1
ATOM 711 C C . PRO A 1 88 ? 15.531 -10.953 1.502 1.00 52.72 88 PRO A C 1
ATOM 713 O O . PRO A 1 88 ? 15.070 -11.069 0.370 1.00 52.72 88 PRO A O 1
ATOM 716 N N . TRP A 1 89 ? 15.503 -11.972 2.360 1.00 52.28 89 TRP A N 1
ATOM 717 C CA . TRP A 1 89 ? 15.040 -13.323 2.038 1.00 52.28 89 TRP A CA 1
ATOM 718 C C . TRP A 1 89 ? 13.515 -13.528 2.162 1.00 52.28 89 TRP A C 1
ATOM 720 O O . TRP A 1 89 ? 13.018 -14.589 1.785 1.00 52.28 89 TRP A O 1
ATOM 730 N N . HIS A 1 90 ? 12.744 -12.546 2.659 1.00 57.91 90 HIS A N 1
ATOM 731 C CA . HIS A 1 90 ? 11.338 -12.759 3.055 1.00 57.91 90 HIS A CA 1
ATOM 732 C C . HIS A 1 90 ? 10.263 -11.980 2.278 1.00 57.91 90 HIS A C 1
ATOM 734 O O . HIS A 1 90 ? 9.079 -12.161 2.568 1.00 57.91 90 HIS A O 1
ATOM 740 N N . ALA A 1 91 ? 10.608 -11.205 1.242 1.00 57.03 91 ALA A N 1
ATOM 741 C CA . ALA A 1 91 ? 9.625 -10.462 0.430 1.00 57.03 91 ALA A CA 1
ATOM 742 C C . ALA A 1 91 ? 8.479 -11.352 -0.111 1.00 57.03 91 ALA A C 1
ATOM 744 O O . ALA A 1 91 ? 7.320 -10.942 -0.179 1.00 57.03 91 ALA A O 1
ATOM 745 N N . ARG A 1 92 ? 8.782 -12.619 -0.428 1.00 60.03 92 ARG A N 1
ATOM 746 C CA . ARG A 1 92 ? 7.801 -13.618 -0.886 1.00 60.03 92 ARG A CA 1
ATOM 747 C C . ARG A 1 92 ? 6.811 -14.050 0.204 1.00 60.03 92 ARG A C 1
ATOM 749 O O . ARG A 1 92 ? 5.652 -14.300 -0.105 1.00 60.03 92 ARG A O 1
ATOM 756 N N . LEU A 1 93 ? 7.252 -14.129 1.462 1.00 57.56 93 LEU A N 1
ATOM 757 C CA . LEU A 1 93 ? 6.393 -14.480 2.600 1.00 57.56 93 LEU A CA 1
ATOM 758 C C . LEU A 1 93 ? 5.475 -13.321 2.986 1.00 57.56 93 LEU A C 1
ATOM 760 O O . LEU A 1 93 ? 4.310 -13.558 3.290 1.00 57.56 93 LEU A O 1
ATOM 764 N N . ALA A 1 94 ? 5.968 -12.079 2.916 1.00 57.44 94 ALA A N 1
ATOM 765 C CA . ALA A 1 94 ? 5.129 -10.898 3.102 1.00 57.44 94 ALA A CA 1
ATOM 766 C C . ALA A 1 94 ? 3.984 -10.884 2.076 1.00 57.44 94 ALA A C 1
ATOM 768 O O . ALA A 1 94 ? 2.825 -10.810 2.464 1.00 57.44 94 ALA A O 1
ATOM 769 N N . MET A 1 95 ? 4.290 -11.084 0.787 1.00 63.16 95 MET A N 1
ATOM 770 C CA . MET A 1 95 ? 3.281 -11.147 -0.283 1.00 63.16 95 MET A CA 1
ATOM 771 C C . MET A 1 95 ? 2.209 -12.226 -0.067 1.00 63.16 95 MET A C 1
ATOM 773 O O . MET A 1 95 ? 1.054 -11.988 -0.400 1.00 63.16 95 MET A O 1
ATOM 777 N N . HIS A 1 96 ? 2.568 -13.382 0.504 1.00 62.12 96 HIS A N 1
ATOM 778 C CA . HIS A 1 96 ? 1.615 -14.456 0.809 1.00 62.12 96 HIS A CA 1
ATOM 779 C C . HIS A 1 96 ? 0.720 -14.173 2.022 1.00 62.12 96 HIS A C 1
ATOM 781 O O . HIS A 1 96 ? -0.364 -14.733 2.101 1.00 62.12 96 HIS A O 1
ATOM 787 N N . ALA A 1 97 ? 1.160 -13.336 2.964 1.00 58.97 97 ALA A N 1
ATOM 788 C CA . ALA A 1 97 ? 0.406 -13.034 4.182 1.00 58.97 97 ALA A CA 1
ATOM 789 C C . ALA A 1 97 ? -0.706 -11.988 3.978 1.00 58.97 97 ALA A C 1
ATOM 791 O O . ALA A 1 97 ? -1.504 -11.765 4.882 1.00 58.97 97 ALA A O 1
ATOM 792 N N . ILE A 1 98 ? -0.718 -11.313 2.825 1.00 54.97 98 ILE A N 1
ATOM 793 C CA . ILE A 1 98 ? -1.645 -10.216 2.502 1.00 54.97 98 ILE A CA 1
ATOM 794 C C . ILE A 1 98 ? -2.764 -10.675 1.547 1.00 54.97 98 ILE A C 1
ATOM 796 O O . ILE A 1 98 ? -3.713 -9.927 1.325 1.00 54.97 98 ILE A O 1
ATOM 800 N N . MET A 1 99 ? -2.641 -11.877 0.972 1.00 47.56 99 MET A N 1
ATOM 801 C CA . MET A 1 99 ? -3.608 -12.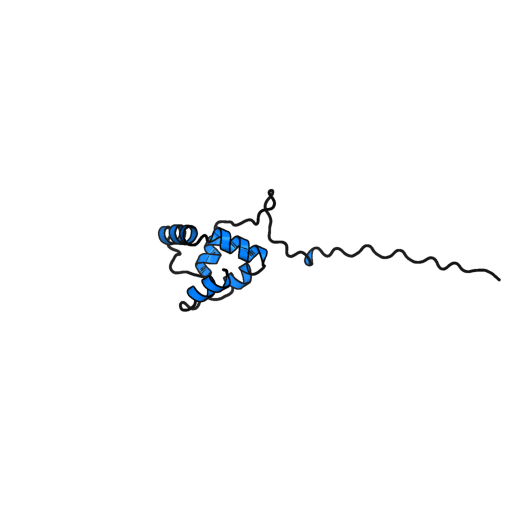453 0.035 1.00 47.56 99 MET A CA 1
ATOM 802 C C . MET A 1 99 ? -4.764 -13.150 0.754 1.00 47.56 99 MET A C 1
ATOM 804 O O 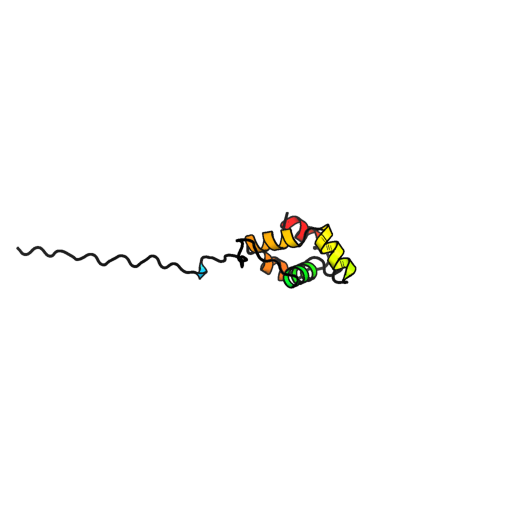. MET A 1 99 ? -4.505 -13.773 1.807 1.00 47.56 99 MET A O 1
#

pLDDT: mean 75.51, std 15.8, range [44.47, 94.5]

Foldseek 3Di:
DDDDDDDDDDDPPPPPDPVVDLDADAPPVRARDDDPVLLQLLCVQQPVVQNDPVSSVCCCVVLVVVVLSSQCSRVVNSVVSSPRRDPPPCSVVSSVVSD